Protein AF-A0AAD6UYC5-F1 (afdb_monomer_lite)

Sequence (60 aa):
VRAAALAGLGILDKYYAKTDESIMYRVSMLMHPSYRLSYFEKQDWPEDWKSQALKLARDQ

Foldseek 3Di:
DVVVVVVVVVVVCVVCVVVLVDLVSLLVQLVPPPRHVVVCVVVVHDPVSVVSSVVVNVVD

Secondary structure (DSSP, 8-state):
-HHHHHHHHHHHHHHHHHHHH-HHHHHHHHH-TTTHHHHHHHTT--HHHHHHHHHHHHH-

Structure (mmCIF, N/CA/C/O backbone):
dat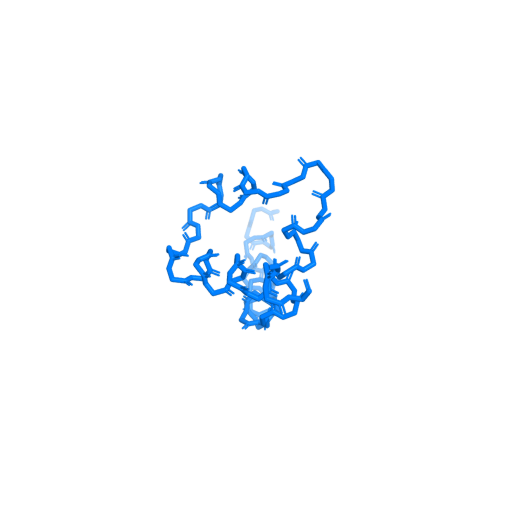a_AF-A0AAD6UYC5-F1
#
_entry.id   AF-A0AAD6UYC5-F1
#
loop_
_atom_site.group_PDB
_atom_site.id
_atom_site.type_symbol
_atom_site.label_atom_id
_atom_site.label_alt_id
_atom_site.label_comp_id
_atom_site.label_asym_id
_atom_site.label_entity_id
_atom_site.label_seq_id
_atom_site.pdbx_PDB_ins_code
_atom_site.Cartn_x
_atom_site.Cartn_y
_atom_site.Cartn_z
_atom_site.occupancy
_atom_site.B_iso_or_equiv
_atom_site.auth_seq_id
_atom_site.auth_comp_id
_atom_site.auth_asym_id
_atom_site.auth_atom_id
_atom_site.pdbx_PDB_model_num
ATOM 1 N N . VAL A 1 1 ? 19.842 11.643 -13.692 1.00 64.62 1 VAL A N 1
ATOM 2 C CA . VAL A 1 1 ? 19.394 10.919 -12.473 1.00 64.62 1 VAL A CA 1
ATOM 3 C C . VAL A 1 1 ? 17.868 10.831 -12.361 1.00 64.62 1 VAL A C 1
ATOM 5 O O . VAL A 1 1 ? 17.369 9.721 -12.264 1.00 64.62 1 VAL A O 1
ATOM 8 N N . ARG A 1 2 ? 17.104 11.936 -12.465 1.00 80.62 2 ARG A N 1
ATOM 9 C CA . ARG A 1 2 ? 15.621 11.914 -12.372 1.00 80.62 2 ARG A CA 1
ATOM 10 C C . ARG A 1 2 ? 14.915 10.930 -13.321 1.00 80.62 2 ARG A C 1
ATOM 12 O O . ARG A 1 2 ? 14.042 10.204 -12.874 1.00 80.62 2 ARG A O 1
ATOM 19 N N . ALA A 1 3 ? 15.310 10.869 -14.595 1.00 86.75 3 ALA A N 1
ATOM 20 C CA . ALA A 1 3 ? 14.671 9.975 -15.569 1.00 86.75 3 ALA A CA 1
ATOM 21 C C . ALA A 1 3 ? 14.832 8.482 -15.214 1.00 86.75 3 ALA A C 1
ATOM 23 O O . ALA A 1 3 ? 13.872 7.724 -15.281 1.00 86.75 3 ALA A O 1
ATOM 24 N N . ALA A 1 4 ? 16.025 8.076 -14.767 1.00 89.38 4 ALA A N 1
ATOM 25 C CA . ALA A 1 4 ? 16.285 6.702 -14.339 1.00 89.38 4 ALA A CA 1
ATOM 26 C C . ALA A 1 4 ? 15.511 6.336 -13.059 1.00 89.38 4 ALA A C 1
ATOM 28 O O . ALA A 1 4 ? 15.000 5.227 -12.950 1.00 89.38 4 ALA A O 1
ATOM 29 N N . ALA A 1 5 ? 15.368 7.281 -12.121 1.00 92.69 5 ALA A N 1
ATOM 30 C CA . ALA A 1 5 ? 14.571 7.077 -10.911 1.00 92.69 5 ALA A CA 1
ATOM 31 C C . ALA A 1 5 ? 13.074 6.896 -11.222 1.00 92.69 5 ALA A C 1
ATOM 33 O O . ALA A 1 5 ? 12.446 6.005 -10.662 1.00 92.69 5 ALA A O 1
ATOM 34 N N . LEU A 1 6 ? 12.516 7.684 -12.149 1.00 92.12 6 LEU A N 1
ATOM 35 C CA . LEU A 1 6 ? 11.121 7.533 -12.587 1.00 92.12 6 LEU A CA 1
ATOM 36 C C . LEU A 1 6 ? 10.880 6.194 -13.296 1.00 92.12 6 LEU A C 1
ATOM 38 O O . LEU A 1 6 ? 9.871 5.541 -13.045 1.00 92.12 6 LEU A O 1
ATOM 42 N N . ALA A 1 7 ? 11.824 5.753 -14.133 1.00 89.88 7 ALA A N 1
ATOM 43 C CA . ALA A 1 7 ? 11.751 4.440 -14.771 1.00 89.88 7 ALA A CA 1
ATOM 44 C C . ALA A 1 7 ? 11.789 3.303 -13.735 1.00 89.88 7 ALA A C 1
ATOM 46 O O . ALA A 1 7 ? 10.997 2.366 -13.817 1.00 89.88 7 ALA A O 1
ATOM 47 N N . GLY A 1 8 ? 12.661 3.413 -12.727 1.00 91.56 8 GLY A N 1
ATOM 48 C CA . GLY A 1 8 ? 12.705 2.473 -11.607 1.00 91.56 8 GLY A CA 1
ATOM 49 C C . GLY A 1 8 ? 11.403 2.455 -10.803 1.00 91.56 8 GLY A C 1
ATOM 50 O O . GLY A 1 8 ? 10.911 1.379 -10.475 1.00 91.56 8 GLY A O 1
ATOM 51 N N . LEU A 1 9 ? 10.805 3.623 -10.552 1.00 90.88 9 LEU A N 1
ATOM 52 C CA . LEU A 1 9 ? 9.532 3.735 -9.841 1.00 9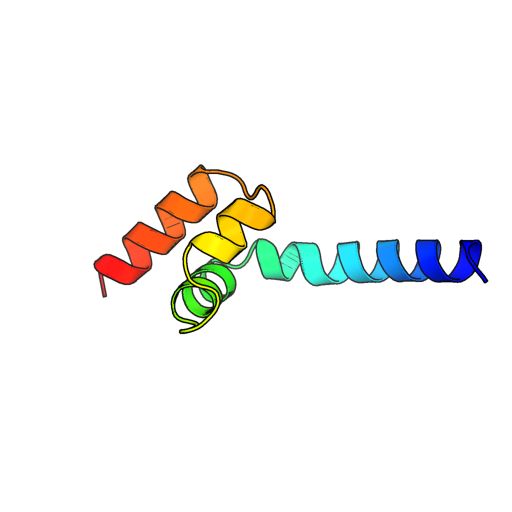0.88 9 LEU A CA 1
ATOM 53 C C . LEU A 1 9 ? 8.397 3.032 -10.594 1.00 90.88 9 LEU A C 1
ATOM 55 O O . LEU A 1 9 ? 7.668 2.267 -9.980 1.00 90.88 9 LEU A O 1
ATOM 59 N N . GLY A 1 10 ? 8.290 3.207 -11.915 1.00 90.44 10 GLY A N 1
ATOM 60 C CA . GLY A 1 10 ? 7.262 2.521 -12.711 1.00 90.44 10 GLY A CA 1
ATOM 61 C C . GLY A 1 10 ? 7.425 0.996 -12.738 1.00 90.44 10 GLY A C 1
ATOM 62 O O . GLY A 1 10 ? 6.442 0.258 -12.783 1.00 90.44 10 GLY A O 1
ATOM 63 N N . ILE A 1 11 ? 8.665 0.500 -12.670 1.00 89.38 11 ILE A N 1
ATOM 64 C CA . ILE A 1 11 ? 8.933 -0.938 -12.540 1.00 89.38 11 ILE A CA 1
ATOM 65 C C . ILE A 1 11 ? 8.492 -1.437 -11.161 1.00 89.38 11 ILE A C 1
ATOM 67 O O . ILE A 1 11 ? 7.819 -2.462 -11.078 1.00 89.38 11 ILE A O 1
ATOM 71 N N . LEU A 1 12 ? 8.853 -0.721 -10.094 1.00 88.69 12 LEU A N 1
ATOM 72 C CA . LEU A 1 12 ? 8.450 -1.064 -8.730 1.00 88.69 12 LEU A CA 1
ATOM 73 C C . LEU A 1 12 ? 6.926 -1.059 -8.593 1.00 88.69 12 LEU A C 1
ATOM 75 O O . LEU A 1 12 ? 6.371 -2.040 -8.111 1.00 88.69 12 LEU A O 1
ATOM 79 N N . ASP A 1 13 ? 6.262 -0.023 -9.097 1.00 86.44 13 ASP A N 1
ATOM 80 C CA . ASP A 1 13 ? 4.805 0.105 -9.085 1.00 86.44 13 ASP A CA 1
ATOM 81 C C . ASP A 1 13 ? 4.136 -1.106 -9.754 1.00 86.44 13 ASP A C 1
ATOM 83 O O . ASP A 1 13 ? 3.287 -1.766 -9.163 1.00 86.44 13 ASP A O 1
ATOM 87 N N . LYS A 1 14 ? 4.634 -1.532 -10.924 1.00 85.50 14 LYS A N 1
ATOM 88 C CA . LYS A 1 14 ? 4.158 -2.751 -11.600 1.00 85.50 14 LYS A CA 1
ATOM 89 C C . LYS A 1 14 ? 4.295 -4.018 -10.744 1.00 85.50 14 LYS A C 1
ATOM 91 O O . LYS A 1 14 ? 3.419 -4.883 -10.794 1.00 85.50 14 LYS A O 1
ATOM 96 N N . TYR A 1 15 ? 5.412 -4.188 -10.038 1.00 82.12 15 TYR A N 1
ATOM 97 C CA . TYR A 1 15 ? 5.653 -5.392 -9.237 1.00 82.12 15 TYR A CA 1
ATOM 98 C C . TYR A 1 15 ? 4.869 -5.385 -7.922 1.00 82.12 15 TYR A C 1
ATOM 100 O O . TYR A 1 15 ? 4.356 -6.431 -7.523 1.00 82.12 15 TYR A O 1
ATOM 108 N N . TYR A 1 16 ? 4.751 -4.231 -7.268 1.00 83.00 16 TYR A N 1
ATOM 109 C CA . TYR A 1 16 ? 4.095 -4.107 -5.968 1.00 83.00 16 TYR A CA 1
ATOM 110 C C . TYR A 1 16 ? 2.581 -3.893 -6.057 1.00 83.00 16 TYR A C 1
ATOM 112 O O . TYR A 1 16 ? 1.889 -4.316 -5.135 1.00 83.00 16 TYR A O 1
ATOM 120 N N . ALA A 1 17 ? 2.042 -3.415 -7.185 1.00 80.88 17 ALA A N 1
ATOM 121 C CA . ALA A 1 17 ? 0.593 -3.323 -7.401 1.00 80.88 17 ALA A CA 1
ATOM 122 C C . ALA A 1 17 ? -0.127 -4.665 -7.158 1.00 80.88 17 ALA A C 1
ATOM 124 O O . ALA A 1 17 ? -1.187 -4.713 -6.541 1.00 80.88 17 ALA A O 1
ATOM 125 N N . LYS A 1 18 ? 0.489 -5.787 -7.556 1.00 77.00 18 LYS A N 1
ATOM 126 C CA . LYS A 1 18 ? -0.062 -7.133 -7.307 1.00 77.00 18 LYS A CA 1
ATOM 127 C C . LYS A 1 18 ? -0.015 -7.558 -5.840 1.00 77.00 18 LYS A C 1
ATOM 129 O O . LYS A 1 18 ? -0.813 -8.385 -5.407 1.00 77.00 18 LYS A O 1
ATOM 134 N N . THR A 1 19 ? 0.939 -7.031 -5.079 1.00 80.00 19 THR A N 1
ATOM 135 C CA . THR A 1 19 ? 1.033 -7.275 -3.637 1.00 80.00 19 THR A CA 1
ATOM 136 C C . THR A 1 19 ? -0.085 -6.532 -2.914 1.00 80.00 19 THR A C 1
ATOM 138 O O . THR A 1 19 ? -0.733 -7.113 -2.046 1.00 80.00 19 THR A O 1
ATOM 141 N N . ASP A 1 20 ? -0.389 -5.309 -3.346 1.00 74.88 20 ASP A N 1
ATOM 142 C CA . ASP A 1 20 ? -1.500 -4.518 -2.814 1.00 74.88 20 ASP A CA 1
ATOM 143 C C . ASP A 1 20 ? -2.869 -5.105 -3.179 1.00 74.88 20 ASP A C 1
ATOM 145 O O . ASP A 1 20 ? -3.834 -4.921 -2.440 1.00 74.88 20 ASP A O 1
ATOM 149 N N . GLU A 1 21 ? -2.976 -5.878 -4.263 1.00 78.44 21 GLU A N 1
ATOM 150 C CA . GLU A 1 21 ? -4.161 -6.685 -4.594 1.00 78.44 21 GLU A CA 1
ATOM 151 C C . GLU A 1 21 ? -4.382 -7.873 -3.636 1.00 78.44 21 GLU A C 1
ATOM 153 O O . GLU A 1 21 ? -5.513 -8.338 -3.466 1.00 78.44 21 GLU A O 1
ATOM 158 N N . SER A 1 22 ? -3.329 -8.357 -2.970 1.00 85.94 22 SER A N 1
ATOM 159 C CA . SER A 1 22 ? -3.410 -9.516 -2.080 1.00 85.94 22 SER A CA 1
ATOM 160 C C . SER A 1 22 ? -4.047 -9.159 -0.743 1.00 85.94 22 SER A C 1
ATOM 162 O O . SER A 1 22 ? -3.473 -8.439 0.074 1.00 85.94 22 SER A O 1
ATOM 164 N N . ILE A 1 23 ? -5.206 -9.752 -0.454 1.00 84.62 23 ILE A N 1
ATOM 165 C CA . ILE A 1 23 ? -5.936 -9.497 0.792 1.00 84.62 23 ILE A CA 1
ATOM 166 C C . ILE A 1 23 ? -5.132 -9.851 2.052 1.00 84.62 23 ILE A C 1
ATOM 168 O O . ILE A 1 23 ? -5.239 -9.162 3.063 1.00 84.62 23 ILE A O 1
ATOM 172 N N . MET A 1 24 ? -4.259 -10.862 1.971 1.00 85.38 24 MET A N 1
ATOM 173 C CA . MET A 1 24 ? -3.375 -11.250 3.075 1.00 85.38 24 MET A CA 1
ATOM 174 C C . MET A 1 24 ? -2.352 -10.165 3.410 1.00 85.38 24 MET A C 1
ATOM 176 O O . MET A 1 24 ? -2.041 -9.952 4.580 1.00 85.38 24 MET A O 1
ATOM 180 N N . TYR A 1 25 ? -1.854 -9.449 2.400 1.00 85.62 25 TYR A N 1
ATOM 181 C CA . TYR A 1 25 ? -0.941 -8.329 2.611 1.00 85.62 25 TYR A CA 1
ATOM 182 C C . TYR A 1 25 ? -1.654 -7.136 3.265 1.00 85.62 25 TYR A C 1
ATOM 184 O O . TYR A 1 25 ? -1.119 -6.499 4.172 1.00 85.62 25 TYR A O 1
ATOM 192 N N . ARG A 1 26 ? -2.912 -6.882 2.884 1.00 85.75 26 ARG A N 1
ATOM 193 C CA . ARG A 1 26 ? -3.735 -5.829 3.509 1.00 85.75 26 ARG A CA 1
ATOM 194 C C . ARG A 1 26 ? -3.991 -6.117 4.987 1.00 85.75 26 ARG A C 1
ATOM 196 O O . ARG A 1 26 ? -3.852 -5.231 5.827 1.00 85.75 26 ARG A O 1
ATOM 203 N N 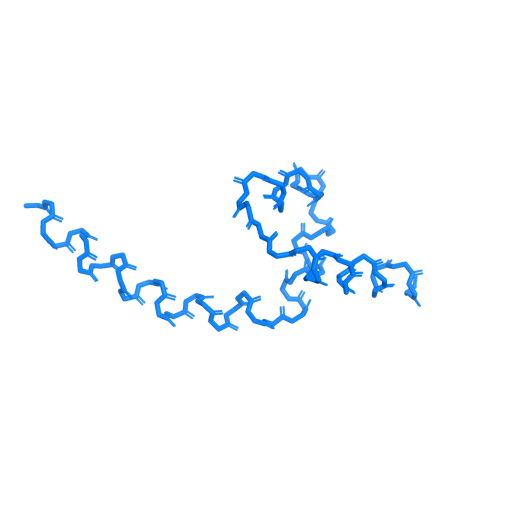. VAL A 1 27 ? -4.335 -7.362 5.319 1.00 86.75 27 VAL A N 1
ATOM 204 C CA . VAL A 1 27 ? -4.588 -7.774 6.708 1.00 86.75 27 VAL A CA 1
ATOM 205 C C . VAL A 1 27 ? -3.303 -7.723 7.542 1.00 86.75 27 VAL A C 1
ATOM 207 O O . VAL A 1 27 ? -3.331 -7.230 8.669 1.00 86.75 27 VAL A O 1
ATOM 210 N N . SER A 1 28 ? -2.159 -8.145 6.996 1.00 87.19 28 SER A N 1
ATOM 211 C CA . SER A 1 28 ? -0.888 -8.096 7.730 1.00 87.19 28 SER A CA 1
ATOM 212 C C . SER A 1 28 ? -0.427 -6.662 8.021 1.00 87.19 28 SER A C 1
ATOM 214 O O . SER A 1 28 ? 0.009 -6.374 9.137 1.00 87.19 28 SER A O 1
ATOM 216 N N . MET A 1 29 ? -0.599 -5.735 7.073 1.00 85.56 29 MET A N 1
ATOM 217 C CA . MET A 1 29 ? -0.365 -4.300 7.291 1.00 85.56 29 MET A CA 1
ATOM 218 C C . MET A 1 29 ? -1.281 -3.724 8.380 1.00 85.56 29 MET A C 1
ATOM 220 O O . MET A 1 29 ? -0.822 -2.958 9.230 1.00 85.56 29 MET A O 1
ATOM 224 N N . LEU A 1 30 ? -2.553 -4.135 8.409 1.00 84.88 30 LEU A N 1
ATOM 225 C CA . LEU A 1 30 ? -3.514 -3.718 9.433 1.00 84.88 30 LEU A CA 1
ATOM 226 C C . LEU A 1 30 ? -3.129 -4.215 10.839 1.00 84.88 30 LEU A C 1
ATOM 228 O O . LEU A 1 30 ? -3.316 -3.494 11.821 1.00 84.88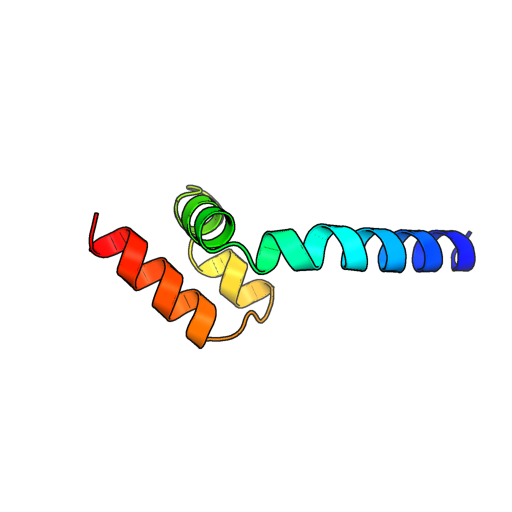 30 LEU A O 1
ATOM 232 N N . MET A 1 31 ? -2.557 -5.418 10.936 1.00 84.06 31 MET A N 1
ATOM 233 C CA . MET A 1 31 ? -2.052 -5.993 12.189 1.00 84.06 31 MET A CA 1
ATOM 234 C C . MET A 1 31 ? -0.736 -5.360 12.665 1.00 84.06 31 MET A C 1
ATOM 236 O O . MET A 1 31 ? -0.317 -5.590 13.801 1.00 84.06 31 MET A O 1
ATOM 240 N N . HIS A 1 32 ? -0.080 -4.540 11.839 1.00 83.31 32 HIS A N 1
ATOM 241 C CA . HIS A 1 32 ? 1.176 -3.917 12.224 1.00 83.31 32 HIS A CA 1
ATOM 242 C C . HIS A 1 32 ? 0.951 -2.849 13.316 1.00 83.31 32 HIS A C 1
ATOM 244 O O . HIS A 1 32 ? 0.221 -1.875 13.086 1.00 83.31 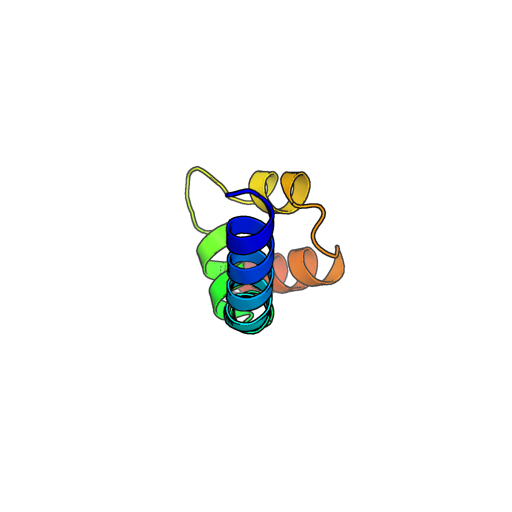32 HIS A O 1
ATOM 250 N N . PRO A 1 33 ? 1.624 -2.945 14.481 1.00 80.81 33 PRO A N 1
ATOM 251 C CA . PRO A 1 33 ? 1.310 -2.144 15.667 1.00 80.81 33 PRO A CA 1
ATOM 252 C C . PRO A 1 33 ? 1.426 -0.632 15.444 1.00 80.81 33 PRO A C 1
ATOM 254 O O . PRO A 1 33 ? 0.637 0.116 16.024 1.00 80.81 33 PRO A O 1
ATOM 257 N N . SER A 1 34 ? 2.353 -0.205 14.579 1.00 79.25 34 SER A N 1
ATOM 258 C CA . SER A 1 34 ? 2.622 1.208 14.268 1.00 79.25 34 SER A CA 1
ATOM 259 C C . SER A 1 34 ? 1.797 1.796 13.119 1.00 79.25 34 SER A C 1
ATOM 261 O O . SER A 1 34 ? 1.727 3.017 13.006 1.00 79.25 34 SER A O 1
ATOM 263 N N . TYR A 1 35 ? 1.224 0.964 12.242 1.00 71.94 35 TYR A N 1
ATOM 264 C CA . TYR A 1 35 ? 0.706 1.419 10.942 1.00 71.94 35 TYR A CA 1
ATOM 265 C C . TYR A 1 35 ? -0.813 1.265 10.815 1.00 71.94 35 TYR A C 1
ATOM 267 O O . TYR A 1 35 ? -1.447 2.192 10.319 1.00 71.94 35 TYR A O 1
ATOM 275 N N . ARG A 1 36 ? -1.404 0.188 11.359 1.00 78.62 36 ARG A N 1
ATOM 276 C CA . ARG A 1 36 ? -2.859 -0.055 11.486 1.00 78.62 36 ARG A CA 1
ATOM 277 C C . ARG A 1 36 ? -3.709 0.620 10.388 1.00 78.62 36 ARG A C 1
ATOM 279 O O . ARG A 1 36 ? -3.436 0.462 9.207 1.00 78.62 36 ARG A O 1
ATOM 286 N N . LEU A 1 37 ? -4.752 1.362 10.773 1.00 78.94 37 LEU A N 1
ATOM 287 C CA . LEU A 1 37 ? -5.651 2.079 9.862 1.00 78.94 37 LEU A CA 1
ATOM 288 C C . LEU A 1 37 ? -5.064 3.392 9.341 1.00 78.94 37 LEU A C 1
ATOM 290 O O . LEU A 1 37 ? -5.333 3.776 8.206 1.00 78.94 37 LEU A O 1
ATOM 294 N N . SER A 1 38 ? -4.218 4.046 10.138 1.00 82.69 38 SER A N 1
ATOM 295 C CA . SER A 1 38 ? -3.657 5.354 9.796 1.00 82.69 38 SER A CA 1
ATOM 296 C C . SER A 1 38 ? -2.735 5.297 8.578 1.00 82.69 38 SER A C 1
ATOM 298 O O . SER A 1 38 ? -2.577 6.292 7.874 1.00 82.69 38 SER A O 1
ATOM 300 N N . TYR A 1 39 ? -2.136 4.139 8.292 1.00 83.50 39 TYR A N 1
ATOM 301 C CA . TYR A 1 39 ? -1.377 3.917 7.067 1.00 83.50 39 TYR A CA 1
ATOM 302 C C . TYR A 1 39 ? -2.274 3.919 5.824 1.00 83.50 39 TYR A C 1
ATOM 304 O O . TYR A 1 39 ? -1.968 4.615 4.860 1.00 83.50 39 TYR A O 1
ATOM 312 N N . PHE A 1 40 ? -3.412 3.221 5.866 1.00 82.44 40 PHE A N 1
ATOM 313 C CA . PHE A 1 40 ? -4.364 3.179 4.750 1.00 82.44 40 PHE A CA 1
ATOM 314 C C . PHE A 1 40 ? -5.053 4.523 4.499 1.00 82.44 40 PHE A C 1
ATOM 316 O O . PHE A 1 40 ? -5.437 4.815 3.370 1.00 82.44 40 PHE A O 1
ATOM 323 N N . GLU A 1 41 ? -5.224 5.337 5.542 1.00 83.06 41 GLU A N 1
ATOM 324 C CA . GLU A 1 41 ? -5.706 6.717 5.419 1.00 83.06 41 GLU A CA 1
ATOM 325 C C . GLU A 1 41 ? -4.671 7.616 4.741 1.00 83.06 41 GLU A C 1
ATOM 327 O O . GLU A 1 41 ? -5.020 8.377 3.851 1.00 83.06 41 GLU A O 1
ATOM 332 N N . LYS A 1 42 ? -3.390 7.495 5.106 1.00 85.50 42 LYS A N 1
ATOM 333 C CA . LYS A 1 42 ? -2.310 8.308 4.521 1.00 85.50 42 LYS A CA 1
ATOM 334 C C . LYS A 1 42 ? -1.992 7.975 3.067 1.00 85.50 42 LYS A C 1
ATOM 336 O O . LYS A 1 42 ? -1.424 8.814 2.381 1.00 85.50 42 LYS A O 1
ATOM 341 N N . GLN A 1 43 ? -2.271 6.746 2.643 1.00 83.94 43 GLN A N 1
ATOM 342 C CA . GLN A 1 43 ? -2.008 6.282 1.281 1.00 83.94 43 GLN A CA 1
ATOM 343 C C . GLN A 1 43 ? -3.222 6.419 0.354 1.00 83.94 43 GLN A C 1
ATOM 345 O O . GLN A 1 43 ? -3.160 5.951 -0.777 1.00 83.94 43 GLN A O 1
ATOM 350 N N . ASP A 1 44 ? -4.323 7.016 0.827 1.00 84.06 44 ASP A N 1
ATOM 351 C CA . ASP A 1 44 ? -5.563 7.194 0.058 1.00 84.06 44 ASP A CA 1
ATOM 352 C C . ASP A 1 44 ? -6.078 5.893 -0.585 1.00 84.06 44 ASP A C 1
ATOM 354 O O . ASP A 1 44 ? -6.590 5.867 -1.705 1.00 84.06 44 ASP A O 1
ATOM 358 N N . TRP A 1 45 ? -5.953 4.774 0.137 1.00 84.94 45 TRP A N 1
ATOM 359 C CA . TRP A 1 45 ? -6.417 3.486 -0.372 1.00 84.94 45 TRP A CA 1
ATOM 360 C C . TRP A 1 45 ? -7.947 3.442 -0.510 1.00 84.94 45 TRP A C 1
ATOM 362 O O . TRP A 1 45 ? -8.648 4.056 0.308 1.00 84.94 45 TRP A O 1
ATOM 372 N N . PRO A 1 46 ? -8.480 2.657 -1.470 1.00 86.00 46 PRO A N 1
ATOM 373 C CA . PRO A 1 46 ? -9.917 2.486 -1.647 1.00 86.00 46 PRO A CA 1
ATOM 374 C C . PRO A 1 46 ? -10.611 2.027 -0.363 1.00 86.00 46 PRO A C 1
ATOM 376 O O . PRO A 1 46 ? -10.121 1.157 0.363 1.00 86.00 46 PRO A O 1
ATOM 379 N N . GLU A 1 47 ? -11.780 2.595 -0.085 1.00 85.00 47 GLU A N 1
ATOM 380 C CA . GLU A 1 47 ? -12.532 2.315 1.141 1.00 85.00 47 GLU A CA 1
ATOM 381 C C . GLU A 1 47 ? -12.995 0.850 1.217 1.00 85.00 47 GLU A C 1
ATOM 383 O O . GLU A 1 47 ? -12.910 0.222 2.276 1.00 85.00 47 GLU A O 1
ATOM 388 N N . ASP A 1 48 ? -13.340 0.260 0.069 1.00 86.44 48 ASP A N 1
ATOM 389 C CA . ASP A 1 48 ? -13.681 -1.160 -0.061 1.00 86.44 48 ASP A CA 1
ATOM 390 C C . ASP A 1 48 ? -12.566 -2.076 0.457 1.00 86.44 48 ASP A C 1
ATOM 392 O O . ASP A 1 48 ? -12.826 -3.071 1.137 1.00 86.44 48 ASP A O 1
ATOM 396 N N . TRP A 1 49 ? -11.304 -1.726 0.193 1.00 85.75 49 TRP A N 1
ATOM 397 C CA . TRP A 1 49 ? -10.155 -2.531 0.610 1.00 85.75 49 TRP A CA 1
ATOM 398 C C . TRP A 1 49 ? -9.959 -2.488 2.125 1.00 85.75 49 TRP A C 1
ATOM 400 O O . TRP A 1 49 ? -9.644 -3.514 2.733 1.00 85.75 49 TRP A O 1
ATOM 410 N N . LYS A 1 50 ? -10.202 -1.325 2.745 1.00 83.81 50 LYS A N 1
ATOM 411 C CA . LYS A 1 50 ? -10.162 -1.161 4.206 1.00 83.81 50 LYS A CA 1
ATOM 412 C C . LYS A 1 50 ? -11.274 -1.970 4.863 1.00 83.81 50 LYS A C 1
ATOM 414 O O . LYS A 1 50 ? -11.019 -2.689 5.827 1.00 83.81 50 LYS A O 1
ATOM 419 N N . SER A 1 51 ? -12.487 -1.890 4.314 1.00 87.06 51 SER A N 1
ATOM 420 C CA . SER A 1 51 ? -13.657 -2.616 4.814 1.00 87.06 51 SER A CA 1
ATOM 421 C C . SER A 1 51 ? -13.448 -4.133 4.763 1.00 87.06 51 SER A C 1
ATOM 423 O O . SER A 1 51 ? -13.646 -4.825 5.765 1.00 87.06 51 SER A O 1
ATOM 425 N N . GLN A 1 52 ? -12.948 -4.650 3.636 1.00 88.12 52 GLN A N 1
ATOM 426 C CA . GLN A 1 52 ? -12.638 -6.073 3.475 1.00 88.12 52 GLN A CA 1
ATOM 427 C C . GLN A 1 52 ? -11.562 -6.558 4.457 1.00 88.12 52 GLN A C 1
ATOM 429 O O . GLN A 1 52 ? -11.742 -7.597 5.096 1.00 88.12 52 GLN A O 1
ATOM 434 N N . ALA A 1 53 ? -10.466 -5.808 4.610 1.00 85.81 53 ALA A N 1
ATOM 435 C CA . ALA A 1 53 ? -9.390 -6.168 5.533 1.00 85.81 53 ALA A CA 1
ATOM 436 C C . ALA A 1 53 ? -9.844 -6.112 7.003 1.00 85.81 53 ALA A C 1
ATOM 438 O O . ALA A 1 53 ? -9.524 -7.012 7.778 1.00 85.81 53 ALA A O 1
ATOM 439 N N . LEU A 1 54 ? -10.631 -5.099 7.384 1.00 85.75 54 LEU A N 1
ATOM 440 C CA . LEU A 1 54 ? -11.199 -4.973 8.730 1.00 85.75 54 LEU A CA 1
ATOM 441 C C . LEU A 1 54 ? -12.174 -6.097 9.062 1.00 85.75 54 LEU A C 1
ATOM 443 O O . LEU A 1 54 ? -12.165 -6.588 10.188 1.00 85.75 54 LEU A O 1
ATOM 447 N N . LYS A 1 55 ? -13.017 -6.490 8.102 1.00 88.00 55 LYS A N 1
ATOM 448 C CA . LYS A 1 55 ? -13.947 -7.603 8.279 1.00 88.00 55 LYS A CA 1
ATOM 449 C C . LYS A 1 55 ? -13.184 -8.898 8.560 1.00 88.00 55 LYS A C 1
ATOM 451 O O . LYS A 1 55 ? -13.429 -9.536 9.572 1.00 88.00 55 LYS A O 1
ATOM 456 N N . LEU A 1 56 ? -12.187 -9.218 7.736 1.00 85.12 56 LEU A N 1
ATOM 457 C CA . LEU A 1 56 ? -11.358 -10.413 7.923 1.00 85.12 56 LEU A CA 1
ATOM 458 C C . LEU A 1 56 ? -10.560 -10.402 9.230 1.00 85.12 56 LEU A C 1
ATOM 460 O O . LEU A 1 56 ? -10.444 -11.436 9.874 1.00 85.12 56 LEU A O 1
ATOM 464 N N . ALA A 1 57 ? -10.031 -9.247 9.635 1.00 82.31 57 ALA A N 1
ATOM 465 C CA . ALA A 1 57 ? -9.290 -9.123 10.888 1.00 82.31 57 ALA A CA 1
ATOM 466 C C . 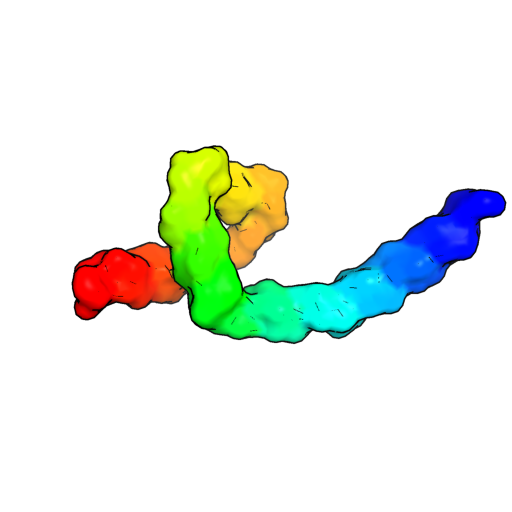ALA A 1 57 ? -10.179 -9.238 12.143 1.00 82.31 57 ALA A C 1
ATOM 468 O O . ALA A 1 57 ? -9.652 -9.469 13.226 1.00 82.31 57 ALA A O 1
ATOM 469 N N . ARG A 1 58 ? -11.498 -9.032 12.015 1.00 82.06 58 ARG A N 1
ATOM 470 C CA . ARG A 1 58 ? -12.484 -9.171 13.103 1.00 82.06 58 ARG A CA 1
ATOM 471 C C . ARG A 1 58 ? -13.173 -10.535 13.125 1.00 82.06 58 ARG A C 1
ATOM 473 O O . ARG A 1 58 ? -13.617 -10.944 14.189 1.00 82.06 58 ARG A O 1
ATOM 480 N N . ASP A 1 59 ? -13.297 -11.180 11.966 1.00 77.50 59 ASP A N 1
ATOM 481 C CA . ASP A 1 59 ? -13.919 -12.500 11.809 1.00 77.50 59 ASP A CA 1
ATOM 482 C C . ASP A 1 59 ? -12.962 -13.658 12.194 1.00 77.50 59 ASP A C 1
ATOM 484 O O . ASP A 1 59 ? -13.397 -14.811 12.223 1.00 77.50 59 ASP A O 1
ATOM 488 N N . GLN A 1 60 ? -11.680 -13.373 12.475 1.00 55.91 60 GLN A N 1
ATOM 489 C CA . GLN A 1 60 ? -10.703 -14.319 13.043 1.00 55.91 60 GLN A CA 1
ATOM 490 C C . GLN A 1 60 ? -10.689 -14.331 14.573 1.00 55.91 60 GLN A C 1
ATOM 492 O O . GLN A 1 60 ? -10.814 -13.245 15.181 1.00 55.91 60 GLN A O 1
#

pLDDT: mean 83.64, std 6.01, range [55.91, 92.69]

Organism: NCBI:txid153505

Radius of gyration: 13.94 Å; chains: 1; bounding box: 33×26×31 Å